Protein AF-A0A643FR07-F1 (afdb_monomer_lite)

Secondary structure (DSSP, 8-state):
------GGGSPPPTT-TT-SS-HHHHHHTTGGGEEE--SBTTEEEE--SSPP-S--TT---EEE-SS---S--EEEETTS--

Foldseek 3Di:
DPPDDDVVNVDDDPPNPAPPPNVVVCVVVVQQQEFEFPDDAQEGETAGVVADPDDDPPDDHHYHYPDYHPDHHDYHRNNPGD

Organism: NCBI:txid68895

Sequence (82 aa):
MANTITTANIAQAANAPILPVDLLHALQQNALTIAVDTSSANVYAVSYSPAIAALTDRMVLWCKAKTANGGASTLNVNGLGA

pLDDT: mean 80.77, std 9.7, range [56.78, 90.44]

Structure (mmCIF, N/CA/C/O backbone):
data_AF-A0A643FR07-F1
#
_entry.id   AF-A0A643FR07-F1
#
loop_
_ato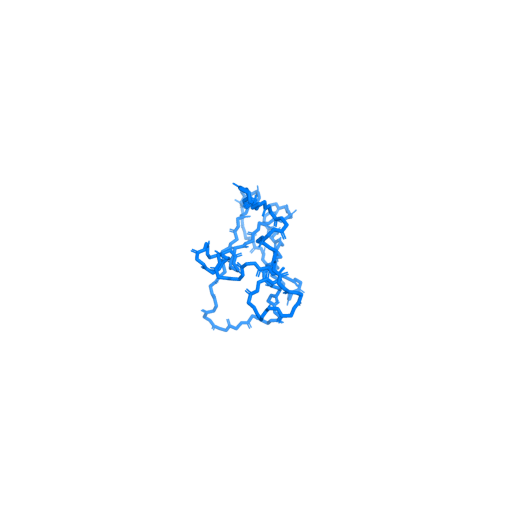m_site.group_PDB
_atom_site.id
_atom_site.type_symbol
_atom_site.label_atom_id
_atom_site.label_alt_id
_atom_site.label_comp_id
_atom_site.label_asym_id
_atom_site.label_entity_id
_atom_site.label_seq_id
_atom_site.pdbx_PDB_ins_code
_atom_site.Cartn_x
_atom_site.Cartn_y
_atom_site.Cartn_z
_atom_site.occupancy
_atom_site.B_iso_or_equiv
_atom_site.auth_seq_id
_atom_site.auth_comp_id
_atom_site.auth_asym_id
_atom_site.auth_atom_id
_atom_site.pdbx_PDB_model_num
ATOM 1 N N . MET A 1 1 ? -22.003 23.015 37.979 1.00 58.16 1 MET A N 1
ATOM 2 C CA . MET A 1 1 ? -22.384 22.635 36.602 1.00 58.16 1 MET A CA 1
ATOM 3 C C . MET A 1 1 ? -21.108 22.665 35.783 1.00 58.16 1 MET A C 1
ATOM 5 O O . MET A 1 1 ? -20.384 23.646 35.889 1.00 58.16 1 MET A O 1
ATOM 9 N N . ALA A 1 2 ? -20.737 21.569 35.120 1.00 59.06 2 ALA A N 1
ATOM 10 C CA . ALA A 1 2 ? -19.528 21.550 34.299 1.00 59.06 2 ALA A CA 1
ATOM 11 C C . ALA A 1 2 ? -19.825 22.309 32.997 1.00 59.06 2 ALA A C 1
ATOM 13 O O . ALA A 1 2 ? -20.637 21.854 32.199 1.00 59.06 2 ALA A O 1
ATOM 14 N N . ASN A 1 3 ? -19.219 23.486 32.825 1.00 74.81 3 ASN A N 1
ATOM 15 C CA . ASN A 1 3 ? -19.514 24.412 31.723 1.00 74.81 3 ASN A CA 1
ATOM 16 C C . ASN A 1 3 ? -18.633 24.195 30.480 1.00 74.81 3 ASN A C 1
ATOM 18 O O . ASN A 1 3 ? -18.734 24.960 29.524 1.00 74.81 3 ASN A O 1
ATOM 22 N N . THR A 1 4 ? -17.783 23.165 30.474 1.00 84.25 4 THR A N 1
ATOM 23 C CA . THR A 1 4 ? -16.853 22.908 29.372 1.00 84.25 4 THR A CA 1
ATOM 24 C C . THR A 1 4 ? -16.781 21.417 29.089 1.00 84.25 4 THR A C 1
ATOM 26 O O . THR A 1 4 ? -16.477 20.623 29.977 1.00 84.25 4 THR A O 1
ATOM 29 N N . ILE A 1 5 ? -17.040 21.049 27.836 1.00 81.69 5 ILE A N 1
ATOM 30 C CA . ILE A 1 5 ? -16.769 19.712 27.313 1.00 81.69 5 ILE A CA 1
ATOM 31 C C . ILE A 1 5 ? -15.297 19.684 26.896 1.00 81.69 5 ILE A C 1
ATOM 33 O O . ILE A 1 5 ? -14.876 20.447 26.030 1.00 81.69 5 ILE A O 1
ATOM 37 N N . THR A 1 6 ? -14.507 18.841 27.550 1.00 84.94 6 THR A N 1
ATOM 38 C CA . THR A 1 6 ? -13.083 18.629 27.256 1.00 84.94 6 THR A CA 1
ATOM 39 C C . THR A 1 6 ? -12.886 17.339 26.456 1.00 84.94 6 THR A C 1
ATOM 41 O O . THR A 1 6 ? -13.807 16.534 26.323 1.00 84.94 6 THR A O 1
ATOM 44 N N . THR A 1 7 ? -11.677 17.090 25.953 1.00 72.50 7 THR A N 1
ATOM 45 C CA . THR A 1 7 ? -11.337 15.833 25.260 1.00 72.50 7 THR A CA 1
ATOM 46 C C . THR A 1 7 ? -11.547 14.593 26.136 1.00 72.50 7 THR A C 1
ATOM 48 O O . THR A 1 7 ? -11.909 13.541 25.624 1.00 72.50 7 THR A O 1
ATOM 51 N N . ALA A 1 8 ? -11.428 14.721 27.462 1.00 74.25 8 ALA A N 1
ATOM 52 C CA . ALA A 1 8 ? -11.728 13.643 28.407 1.00 74.25 8 ALA A CA 1
ATOM 53 C C . ALA A 1 8 ? -13.226 13.279 28.463 1.00 74.25 8 ALA A C 1
ATOM 55 O O . ALA A 1 8 ? -13.578 12.184 28.894 1.00 74.25 8 ALA A O 1
ATOM 56 N N . ASN A 1 9 ? -14.116 14.177 28.025 1.00 76.75 9 ASN A N 1
ATOM 57 C CA . ASN A 1 9 ? -15.559 13.935 27.953 1.00 76.75 9 ASN A CA 1
ATOM 58 C C . ASN A 1 9 ? -15.989 13.261 26.638 1.00 76.75 9 ASN A C 1
ATOM 60 O O . ASN A 1 9 ? -17.096 12.736 26.567 1.00 76.75 9 ASN A O 1
ATOM 64 N N . ILE A 1 10 ? -15.132 13.283 25.612 1.00 75.12 10 ILE A N 1
ATOM 65 C CA . ILE A 1 10 ? -15.361 12.694 24.285 1.00 75.12 10 ILE A CA 1
ATOM 66 C C . ILE A 1 10 ? -14.240 11.678 24.022 1.00 75.12 10 ILE A C 1
ATOM 68 O O . ILE A 1 10 ? -13.474 11.784 23.068 1.00 75.12 10 ILE A O 1
ATOM 72 N N . ALA A 1 11 ? -14.102 10.710 24.925 1.00 71.38 11 ALA A N 1
ATOM 73 C CA . ALA A 1 11 ? -13.166 9.606 24.774 1.00 71.38 11 ALA A CA 1
ATOM 74 C C . ALA A 1 11 ? -13.908 8.359 24.283 1.00 71.38 11 ALA A C 1
ATOM 76 O O . ALA A 1 11 ? -15.025 8.067 24.712 1.00 71.38 11 ALA A O 1
ATOM 77 N N . GLN A 1 12 ? -13.281 7.609 23.382 1.00 67.19 12 GLN A N 1
ATOM 78 C CA . GLN A 1 12 ? -13.826 6.350 22.900 1.00 67.19 12 GLN A CA 1
ATOM 79 C C . GLN A 1 12 ? -13.800 5.294 24.020 1.00 67.19 12 GLN A C 1
ATOM 81 O O . GLN A 1 12 ? -12.782 5.111 24.687 1.00 67.19 12 GLN A O 1
ATOM 86 N N . ALA A 1 13 ? -14.898 4.556 24.208 1.00 66.56 13 ALA A N 1
ATOM 87 C CA . ALA A 1 13 ? -14.895 3.386 25.083 1.00 66.56 13 ALA A CA 1
ATOM 88 C C . ALA A 1 13 ? -13.973 2.295 24.504 1.00 66.56 13 ALA A C 1
ATOM 90 O O . ALA A 1 13 ? -14.026 2.022 23.306 1.00 66.56 13 ALA A O 1
ATOM 91 N N . ALA A 1 14 ? -13.167 1.641 25.348 1.00 63.94 14 ALA A N 1
ATOM 92 C CA . ALA A 1 14 ? -12.175 0.630 24.943 1.00 63.94 14 ALA A CA 1
ATOM 93 C C . ALA A 1 14 ? -12.764 -0.560 24.151 1.00 63.94 14 ALA A C 1
ATOM 95 O O . ALA A 1 14 ? -12.056 -1.277 23.453 1.00 63.94 14 ALA A O 1
ATOM 96 N N . ASN A 1 15 ? -14.073 -0.757 24.258 1.00 64.44 15 ASN A N 1
ATOM 97 C CA . ASN A 1 15 ? -14.884 -1.803 23.648 1.00 64.44 15 ASN A CA 1
ATOM 98 C C . ASN A 1 15 ? -15.876 -1.254 22.604 1.00 64.44 15 ASN A C 1
ATOM 100 O O . ASN A 1 15 ? -16.735 -1.993 22.125 1.00 64.44 15 ASN A O 1
ATOM 104 N N . ALA A 1 16 ? -15.776 0.026 22.232 1.00 62.41 1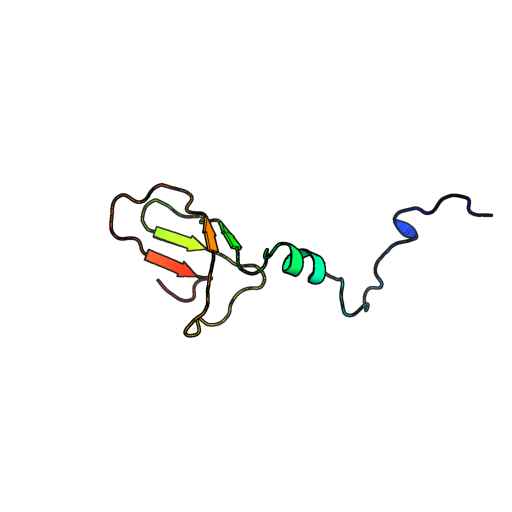6 ALA A N 1
ATOM 105 C CA . ALA A 1 16 ? -16.586 0.590 21.160 1.00 62.41 16 ALA A CA 1
ATOM 106 C C . ALA A 1 16 ? -16.200 -0.079 19.819 1.00 62.41 16 ALA A C 1
ATOM 108 O O . ALA A 1 16 ? -15.058 0.086 19.381 1.00 62.41 16 ALA A O 1
ATOM 109 N N . PRO A 1 17 ? -17.131 -0.782 19.139 1.00 61.81 17 PRO A N 1
ATOM 110 C CA . PRO A 1 17 ? -16.829 -1.666 18.005 1.00 61.81 17 PRO A CA 1
ATOM 111 C C . PRO A 1 17 ? -16.225 -1.003 16.758 1.00 61.81 17 PRO A C 1
ATOM 113 O O . PRO A 1 17 ? -15.812 -1.711 15.846 1.00 61.81 17 PRO A O 1
ATOM 116 N N . ILE A 1 18 ? -16.217 0.332 16.680 1.00 62.00 18 ILE A N 1
ATOM 117 C CA . ILE A 1 18 ? -15.995 1.061 15.422 1.00 62.00 18 ILE A CA 1
ATOM 118 C C . ILE A 1 18 ? -14.852 2.084 15.433 1.00 62.00 18 ILE A C 1
ATOM 120 O O . ILE A 1 18 ? -14.652 2.730 14.412 1.00 62.00 18 ILE A O 1
ATOM 124 N N . LEU A 1 19 ? -14.116 2.278 16.533 1.00 60.94 19 LEU A N 1
ATOM 125 C CA . LEU A 1 19 ? -13.210 3.438 16.626 1.00 60.94 19 LEU A CA 1
ATOM 126 C C . LEU A 1 19 ? -11.791 3.239 17.213 1.00 60.94 19 LEU A C 1
ATOM 128 O O . LEU A 1 19 ? -11.171 4.258 17.488 1.00 60.94 19 LEU A O 1
ATOM 132 N N . PRO A 1 20 ? -11.200 2.037 17.411 1.00 56.78 20 PRO A N 1
ATOM 133 C CA . PRO A 1 20 ? -9.822 1.988 17.925 1.00 56.78 20 PRO A CA 1
ATOM 134 C C . PRO A 1 20 ? -8.808 2.587 16.927 1.00 56.78 20 PRO A C 1
ATOM 136 O O . PRO A 1 20 ? -7.735 3.029 17.324 1.00 56.78 20 PRO A O 1
ATOM 139 N N . VAL A 1 21 ? -9.190 2.665 15.648 1.00 58.47 21 VAL A N 1
ATOM 140 C CA . VAL A 1 21 ? -8.714 3.620 14.641 1.00 58.47 21 VAL A CA 1
ATOM 141 C C . VAL A 1 21 ? -9.913 3.966 13.764 1.00 58.47 21 VAL A C 1
ATOM 143 O O . VAL A 1 21 ? -10.809 3.141 13.585 1.00 58.47 21 VAL A O 1
ATOM 146 N N . ASP A 1 22 ? -9.959 5.180 13.241 1.00 71.94 22 ASP A N 1
ATOM 147 C CA . ASP A 1 22 ? -11.132 5.738 12.582 1.00 71.94 22 ASP A CA 1
ATOM 148 C C . ASP A 1 22 ? -11.382 5.147 11.177 1.00 71.94 22 ASP A C 1
ATOM 150 O O . ASP A 1 22 ? -11.160 5.790 10.150 1.00 71.94 22 ASP A O 1
ATOM 154 N N . LEU A 1 23 ? -11.788 3.873 11.116 1.00 74.69 23 LEU A N 1
ATOM 155 C CA . LEU A 1 23 ? -11.993 3.118 9.873 1.00 74.69 23 LEU A CA 1
ATOM 156 C C . LEU A 1 23 ? -12.966 3.817 8.921 1.00 74.69 23 LEU A C 1
ATOM 158 O O . LEU A 1 23 ? -12.792 3.739 7.707 1.00 74.69 23 LEU A O 1
ATOM 162 N N . LEU A 1 24 ? -13.969 4.515 9.461 1.00 77.94 24 LEU A N 1
ATOM 163 C CA . LEU A 1 24 ? -14.920 5.279 8.662 1.00 77.94 24 LEU A CA 1
ATOM 164 C C . LEU A 1 24 ? -14.234 6.458 7.963 1.00 77.94 24 LEU A C 1
ATOM 166 O O . LEU A 1 24 ? -14.398 6.625 6.755 1.00 77.94 24 LEU A O 1
ATOM 170 N N . HIS A 1 25 ? -13.428 7.233 8.687 1.00 78.19 25 HIS A N 1
ATOM 171 C CA . HIS A 1 25 ? -12.684 8.338 8.087 1.00 78.19 25 HIS A CA 1
ATOM 172 C C . HIS A 1 25 ? -11.600 7.833 7.123 1.00 78.19 25 HIS A C 1
ATOM 174 O O . HIS A 1 25 ? -11.429 8.397 6.042 1.00 78.19 25 HIS A O 1
ATOM 180 N N . ALA A 1 26 ? -10.929 6.722 7.441 1.00 77.56 26 ALA A N 1
ATOM 181 C CA . ALA A 1 26 ? -9.966 6.090 6.540 1.00 77.56 26 ALA A CA 1
ATOM 182 C C . ALA A 1 26 ? -10.627 5.580 5.244 1.00 77.56 26 ALA A C 1
ATOM 184 O O . ALA A 1 26 ? -10.046 5.710 4.164 1.00 77.56 26 ALA A O 1
ATOM 185 N N . LEU A 1 27 ? -11.855 5.052 5.325 1.00 81.19 27 LEU A N 1
ATOM 186 C CA . LEU A 1 27 ? -12.651 4.657 4.162 1.00 81.19 27 LEU A CA 1
ATOM 187 C C . LEU A 1 27 ? -13.044 5.873 3.315 1.00 81.19 27 LEU A C 1
ATOM 189 O O . LEU A 1 27 ? -12.857 5.853 2.100 1.00 81.19 27 LEU A O 1
ATOM 193 N N . GLN A 1 28 ? -13.537 6.943 3.945 1.00 82.12 28 GLN A N 1
ATOM 194 C CA . GLN A 1 28 ? -13.899 8.189 3.257 1.00 82.12 28 GLN A CA 1
ATOM 195 C C . GLN A 1 28 ? -12.707 8.819 2.525 1.00 82.12 28 GLN A C 1
ATOM 197 O O . GLN A 1 28 ? -12.872 9.401 1.455 1.00 82.12 28 GLN A O 1
ATOM 202 N N . GLN A 1 29 ? -11.505 8.682 3.082 1.00 82.56 29 GLN A N 1
ATOM 203 C CA . GLN A 1 29 ? -10.262 9.187 2.497 1.00 82.56 29 GLN A CA 1
ATOM 204 C C . GLN A 1 29 ? -9.602 8.207 1.515 1.00 82.56 29 GLN A C 1
ATOM 206 O O . GLN A 1 29 ? -8.552 8.527 0.959 1.00 82.56 29 GLN A O 1
ATOM 211 N N . ASN A 1 30 ? -10.175 7.014 1.312 1.00 78.88 30 ASN A N 1
ATOM 212 C CA . ASN A 1 30 ? -9.551 5.909 0.577 1.00 78.88 30 ASN A CA 1
ATOM 213 C C . ASN A 1 30 ? -8.118 5.582 1.063 1.00 78.88 30 ASN A C 1
ATOM 215 O O . ASN A 1 30 ? -7.259 5.124 0.308 1.00 78.88 30 ASN A O 1
ATOM 219 N N . ALA A 1 31 ? -7.846 5.808 2.349 1.00 79.38 31 ALA A N 1
ATOM 220 C CA . ALA A 1 31 ? -6.519 5.660 2.937 1.00 79.38 31 ALA A CA 1
ATOM 221 C C . ALA A 1 31 ? -6.076 4.188 3.064 1.00 79.38 31 ALA A C 1
ATOM 223 O O . ALA A 1 31 ? -4.902 3.913 3.283 1.00 79.38 31 ALA A O 1
ATOM 224 N N . LEU A 1 32 ? -7.006 3.241 2.896 1.00 82.31 32 LEU A N 1
ATOM 225 C CA . LEU A 1 32 ? -6.760 1.800 3.030 1.00 82.31 32 LEU A CA 1
ATOM 226 C C . LEU A 1 32 ? -6.105 1.182 1.782 1.00 82.31 32 LEU A C 1
ATOM 228 O O . LEU A 1 32 ? -5.534 0.098 1.861 1.00 82.31 32 LEU A O 1
ATOM 232 N N . THR A 1 33 ? -6.193 1.851 0.626 1.00 85.56 33 THR A N 1
ATOM 233 C CA . THR A 1 33 ? -5.661 1.353 -0.659 1.00 85.56 33 THR A CA 1
ATOM 234 C C . THR A 1 33 ? -4.540 2.225 -1.213 1.00 85.56 33 THR A C 1
ATOM 236 O O . THR A 1 33 ? -4.168 2.079 -2.379 1.00 85.56 33 THR A O 1
ATOM 239 N N . ILE A 1 34 ? -3.983 3.117 -0.385 1.00 86.12 34 ILE A N 1
ATOM 240 C CA . ILE A 1 34 ? -2.850 3.973 -0.734 1.00 86.12 34 ILE A CA 1
ATOM 241 C C . ILE A 1 34 ? -1.631 3.643 0.129 1.00 86.12 34 ILE A C 1
ATOM 243 O O . ILE A 1 34 ? -1.724 3.515 1.346 1.00 86.12 34 ILE A O 1
ATOM 247 N N . ALA A 1 35 ? -0.473 3.525 -0.510 1.00 87.44 35 ALA A N 1
ATOM 248 C CA . ALA A 1 35 ? 0.805 3.361 0.167 1.00 87.44 35 ALA A CA 1
ATOM 249 C C . ALA A 1 35 ? 1.895 4.154 -0.556 1.00 87.44 35 ALA A C 1
ATOM 251 O O . ALA A 1 35 ? 1.811 4.434 -1.757 1.00 87.44 35 ALA A O 1
ATOM 252 N N . VAL A 1 36 ? 2.923 4.544 0.190 1.00 89.00 36 VAL A N 1
ATOM 253 C CA . VAL A 1 36 ? 4.094 5.234 -0.355 1.00 89.00 36 VAL A CA 1
ATOM 254 C C . VAL A 1 36 ? 5.219 4.224 -0.486 1.00 89.00 36 VAL A C 1
ATOM 256 O O . VAL A 1 36 ? 5.473 3.452 0.436 1.00 89.00 36 VAL A O 1
ATOM 259 N N . ASP A 1 37 ? 5.877 4.238 -1.637 1.00 88.88 37 ASP A N 1
ATOM 260 C CA . ASP A 1 37 ? 7.061 3.432 -1.872 1.00 88.88 37 ASP A CA 1
ATOM 261 C C . ASP A 1 37 ? 8.211 3.869 -0.953 1.00 88.88 37 ASP A C 1
ATOM 263 O O . ASP A 1 37 ? 8.523 5.058 -0.822 1.00 88.88 37 ASP A O 1
ATOM 267 N N . THR A 1 38 ? 8.858 2.899 -0.316 1.00 86.75 38 THR A N 1
ATOM 268 C CA . THR A 1 38 ? 10.010 3.140 0.563 1.00 86.75 38 THR A CA 1
ATOM 269 C C . THR A 1 38 ? 11.360 2.878 -0.105 1.00 86.75 38 THR A C 1
ATOM 271 O O . THR A 1 38 ? 12.399 3.236 0.460 1.00 86.75 38 THR A O 1
ATOM 274 N N . SER A 1 39 ? 11.357 2.296 -1.302 1.00 84.56 39 SER A N 1
ATOM 275 C CA . SER A 1 39 ? 12.532 1.725 -1.959 1.00 84.56 39 SER A CA 1
ATOM 276 C C . SER A 1 39 ? 13.204 2.704 -2.939 1.00 84.56 39 SER A C 1
ATOM 278 O O . SER A 1 39 ? 13.317 3.905 -2.654 1.00 84.56 39 SER A O 1
ATOM 280 N N . SER A 1 40 ? 13.782 2.183 -4.024 1.00 82.12 40 SER A N 1
ATOM 281 C CA . SER A 1 40 ? 14.605 2.898 -5.001 1.00 82.12 40 SER A CA 1
ATOM 282 C C . SER A 1 40 ? 13.978 2.848 -6.397 1.00 82.12 40 SER A C 1
ATOM 284 O O . SER A 1 40 ? 12.959 2.204 -6.627 1.00 82.12 40 SER A O 1
ATOM 286 N N . ALA A 1 41 ? 14.584 3.546 -7.362 1.00 84.00 41 ALA A N 1
ATOM 287 C CA . ALA A 1 41 ? 14.104 3.542 -8.741 1.00 84.00 41 ALA A CA 1
ATOM 288 C C . ALA A 1 41 ? 13.935 2.109 -9.279 1.00 84.00 41 ALA A C 1
ATOM 290 O O . ALA A 1 41 ? 14.818 1.269 -9.106 1.00 84.00 41 ALA A O 1
ATOM 291 N N . ASN A 1 42 ? 12.819 1.869 -9.971 1.00 80.50 42 ASN A N 1
ATOM 292 C CA . ASN A 1 42 ? 12.453 0.597 -10.604 1.00 80.50 42 ASN A CA 1
ATOM 293 C C . ASN A 1 42 ? 12.210 -0.594 -9.648 1.00 80.50 42 ASN A C 1
ATOM 295 O O . ASN A 1 42 ? 11.874 -1.677 -10.122 1.00 80.50 42 ASN A O 1
ATOM 299 N N . VAL A 1 43 ? 12.339 -0.421 -8.330 1.00 87.81 43 VAL A N 1
ATOM 300 C CA . VAL A 1 43 ? 11.999 -1.446 -7.332 1.00 87.81 43 VAL A CA 1
ATOM 301 C C . VAL A 1 43 ? 11.114 -0.796 -6.289 1.00 87.81 43 VAL A C 1
ATOM 303 O O . VAL A 1 43 ? 11.603 -0.072 -5.428 1.00 87.81 43 VAL A O 1
ATOM 306 N N . TYR A 1 44 ? 9.817 -1.060 -6.358 1.00 89.25 44 TYR A N 1
ATOM 307 C CA . TYR A 1 44 ? 8.839 -0.467 -5.460 1.00 89.25 44 TYR A CA 1
ATOM 308 C C . TYR A 1 44 ? 8.488 -1.441 -4.340 1.00 89.25 44 TYR A C 1
ATOM 310 O O . TYR A 1 44 ? 8.109 -2.580 -4.608 1.00 89.25 44 TYR A O 1
ATOM 318 N N . ALA A 1 45 ? 8.589 -1.002 -3.085 1.00 90.06 45 ALA A N 1
ATOM 319 C CA . ALA A 1 45 ? 8.074 -1.757 -1.943 1.00 90.06 45 ALA A CA 1
ATOM 320 C C . ALA A 1 45 ? 7.048 -0.906 -1.204 1.00 90.06 45 ALA A C 1
ATOM 322 O O . ALA A 1 45 ? 7.363 0.192 -0.738 1.00 90.06 45 ALA A O 1
ATOM 323 N N . VAL A 1 46 ? 5.822 -1.415 -1.123 1.00 89.69 46 VAL A N 1
ATOM 324 C CA . VAL A 1 46 ? 4.685 -0.697 -0.553 1.00 89.69 46 VAL A CA 1
ATOM 325 C C . VAL A 1 46 ? 4.039 -1.507 0.559 1.00 89.69 46 VAL A C 1
ATOM 327 O O . VAL A 1 46 ? 3.797 -2.704 0.410 1.00 89.69 46 VAL A O 1
ATOM 330 N N . SER A 1 47 ? 3.747 -0.820 1.662 1.00 90.25 47 SER A N 1
ATOM 331 C CA . SER A 1 47 ? 3.105 -1.389 2.844 1.00 90.25 47 SER A CA 1
ATOM 332 C C . SER A 1 47 ? 1.771 -0.693 3.098 1.00 90.25 47 SER A C 1
ATOM 334 O O . SER A 1 47 ? 1.747 0.467 3.510 1.00 90.25 47 SER A O 1
ATOM 336 N N . TYR A 1 48 ? 0.666 -1.387 2.835 1.00 86.75 48 TYR A N 1
ATOM 337 C CA . TYR A 1 48 ? -0.692 -0.895 3.078 1.00 86.75 48 TYR A CA 1
ATOM 338 C C . TYR A 1 48 ? -1.109 -1.133 4.529 1.00 86.75 48 TYR A C 1
ATOM 340 O O . TYR A 1 48 ? -0.740 -2.138 5.137 1.00 86.75 48 TYR A O 1
ATOM 348 N N . SER A 1 49 ? -1.906 -0.213 5.070 1.00 84.19 49 SER A N 1
ATOM 349 C CA . SER A 1 49 ? -2.548 -0.366 6.372 1.00 84.19 49 SER A CA 1
ATOM 350 C C . SER A 1 49 ? -4.059 -0.225 6.200 1.00 84.19 49 SER A C 1
ATOM 352 O O . SER A 1 49 ? -4.511 0.853 5.805 1.00 84.19 49 SER A O 1
ATOM 354 N N . PRO A 1 50 ? -4.857 -1.265 6.497 1.00 83.44 50 PRO A N 1
ATOM 355 C CA . PRO A 1 50 ? -4.482 -2.606 6.955 1.00 83.44 50 PRO A CA 1
ATOM 356 C C . P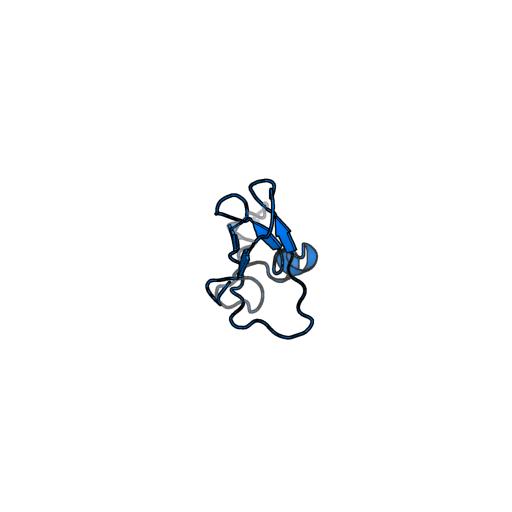RO A 1 50 ? -3.631 -3.400 5.957 1.00 83.44 50 PRO A C 1
ATOM 358 O O . PRO A 1 50 ? -3.726 -3.212 4.745 1.00 83.44 50 PRO A O 1
ATOM 361 N N . ALA A 1 51 ? -2.821 -4.328 6.475 1.00 84.69 51 ALA A N 1
ATOM 362 C CA . ALA A 1 51 ? -1.987 -5.181 5.641 1.00 84.69 51 ALA A CA 1
ATOM 363 C C . ALA A 1 51 ? -2.850 -6.147 4.810 1.00 84.69 51 ALA A C 1
ATOM 365 O O . ALA A 1 51 ? -3.533 -7.024 5.334 1.00 84.69 51 ALA A O 1
ATOM 366 N N . ILE A 1 52 ? -2.789 -5.993 3.491 1.00 87.31 52 ILE A N 1
ATOM 367 C CA . ILE A 1 52 ? -3.248 -6.956 2.490 1.00 87.31 52 ILE A CA 1
ATOM 368 C C . ILE A 1 52 ? -2.485 -8.267 2.685 1.00 87.31 52 ILE A C 1
ATOM 370 O O . ILE A 1 52 ? -1.256 -8.274 2.617 1.00 87.31 52 ILE A O 1
ATOM 374 N N . ALA A 1 53 ? -3.226 -9.352 2.912 1.00 87.69 53 ALA A N 1
ATOM 375 C CA . ALA A 1 53 ? -2.682 -10.691 3.136 1.00 87.69 53 ALA A CA 1
ATOM 376 C C . ALA A 1 53 ? -2.585 -11.540 1.855 1.00 87.69 53 ALA A C 1
ATOM 378 O O . ALA A 1 53 ? -1.848 -12.521 1.829 1.00 87.69 53 ALA A O 1
ATOM 379 N N . ALA A 1 54 ? -3.329 -11.187 0.802 1.00 87.12 54 ALA A N 1
ATOM 380 C CA . ALA A 1 54 ? -3.290 -11.870 -0.488 1.00 87.12 54 ALA A CA 1
ATOM 381 C C . ALA A 1 54 ? -3.669 -10.911 -1.621 1.00 87.12 54 ALA A C 1
ATOM 383 O O . ALA A 1 54 ? -4.590 -10.103 -1.479 1.00 87.12 54 ALA A O 1
ATOM 384 N N . LEU A 1 55 ? -2.981 -11.030 -2.757 1.00 88.06 55 LEU A N 1
ATOM 385 C CA . LEU A 1 55 ? -3.393 -10.369 -3.989 1.00 88.06 55 LEU A CA 1
ATOM 386 C C . LEU A 1 55 ? -4.508 -11.194 -4.636 1.00 88.06 55 LEU A C 1
ATOM 388 O O . LEU A 1 55 ? -4.369 -12.401 -4.812 1.00 88.06 55 LEU A O 1
ATOM 392 N N . THR A 1 56 ? -5.619 -10.545 -4.967 1.00 88.75 56 THR A N 1
ATOM 393 C CA . THR A 1 56 ? -6.741 -11.168 -5.678 1.00 88.75 56 THR A CA 1
ATOM 394 C C . THR A 1 56 ? -6.935 -10.491 -7.022 1.00 88.75 56 THR A C 1
ATOM 396 O O . THR A 1 56 ? -6.627 -9.306 -7.191 1.00 88.75 56 THR A O 1
ATOM 399 N N . ASP A 1 57 ? -7.451 -11.248 -7.986 1.00 88.69 57 ASP A N 1
ATOM 400 C CA . ASP A 1 57 ? -7.738 -10.710 -9.306 1.00 88.69 57 ASP A CA 1
ATOM 401 C C . ASP A 1 57 ? -8.710 -9.533 -9.208 1.00 88.69 57 ASP A C 1
ATOM 403 O O . ASP A 1 57 ? -9.683 -9.557 -8.453 1.00 88.69 57 ASP A O 1
ATOM 407 N N . ARG A 1 58 ? -8.457 -8.511 -10.034 1.00 87.81 58 ARG A N 1
ATOM 408 C CA . ARG A 1 58 ? -9.231 -7.258 -10.107 1.00 87.81 58 ARG A CA 1
ATOM 409 C C . ARG A 1 58 ? -9.069 -6.316 -8.906 1.00 87.81 58 ARG A C 1
ATOM 411 O O . ARG A 1 58 ? -9.814 -5.339 -8.816 1.00 87.81 58 ARG A O 1
ATOM 418 N N . MET A 1 59 ? -8.104 -6.551 -8.020 1.00 87.25 59 MET A N 1
ATOM 419 C CA . MET A 1 59 ? -7.777 -5.600 -6.959 1.00 87.25 59 MET A CA 1
ATOM 420 C C . MET A 1 59 ? -7.087 -4.347 -7.520 1.00 87.25 59 MET A C 1
ATOM 422 O O . MET A 1 59 ? -6.210 -4.436 -8.377 1.00 87.25 59 MET A O 1
ATOM 426 N N . 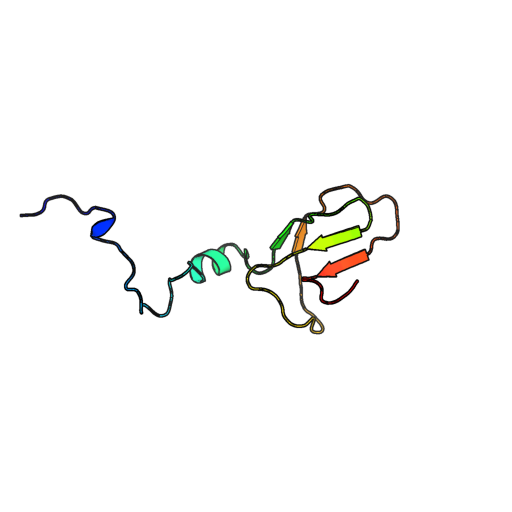VAL A 1 60 ? -7.477 -3.173 -7.015 1.00 88.50 60 VAL A N 1
ATOM 427 C CA . VAL A 1 60 ? -6.881 -1.881 -7.382 1.00 88.50 60 VAL A CA 1
ATOM 428 C C . VAL A 1 60 ? -6.107 -1.340 -6.190 1.00 88.50 60 VAL A C 1
ATOM 430 O O . VAL A 1 60 ? -6.666 -1.175 -5.107 1.00 88.50 60 VAL A O 1
ATOM 433 N N . LEU A 1 61 ? -4.826 -1.055 -6.407 1.00 89.12 61 LEU A N 1
ATOM 434 C CA . LEU A 1 61 ? -3.916 -0.534 -5.397 1.00 89.12 61 LEU A CA 1
ATOM 435 C C . LEU A 1 61 ? -3.243 0.728 -5.910 1.00 89.12 61 LEU A C 1
ATOM 437 O O . LEU A 1 61 ? -2.734 0.764 -7.030 1.00 89.12 61 LEU A O 1
ATOM 441 N N . TRP A 1 62 ? -3.229 1.7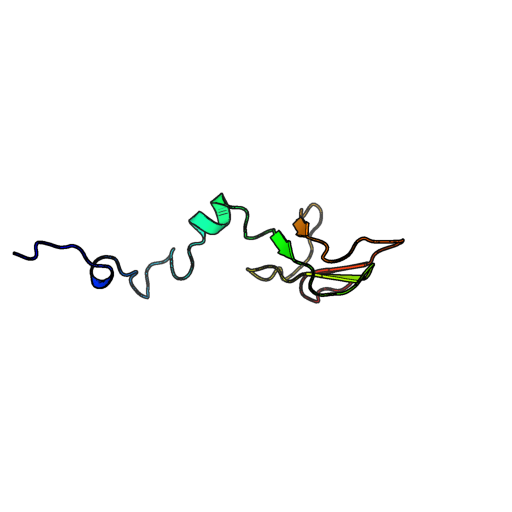57 -5.072 1.00 89.38 62 TRP A N 1
ATOM 442 C CA . TRP A 1 62 ? -2.584 3.022 -5.377 1.00 89.38 62 TRP A CA 1
ATOM 443 C C . TRP A 1 62 ? -1.241 3.069 -4.661 1.00 89.38 62 TRP A C 1
ATOM 445 O O . TRP A 1 62 ? -1.156 2.911 -3.442 1.00 89.38 62 TRP A O 1
ATOM 455 N N . CYS A 1 63 ? -0.170 3.277 -5.417 1.00 88.69 63 CYS A N 1
ATOM 456 C CA . CYS A 1 63 ? 1.164 3.458 -4.868 1.00 88.69 63 CYS A CA 1
ATOM 457 C C . CYS A 1 63 ? 1.755 4.784 -5.336 1.00 88.69 63 CYS A C 1
ATOM 459 O O . CYS A 1 63 ? 1.737 5.103 -6.527 1.00 88.69 63 CYS A O 1
ATOM 461 N N . LYS A 1 64 ? 2.322 5.550 -4.405 1.00 89.88 64 LYS A N 1
ATOM 462 C CA . LYS A 1 64 ? 3.127 6.721 -4.747 1.00 89.88 64 LYS A CA 1
ATOM 463 C C . LYS A 1 64 ? 4.586 6.299 -4.877 1.00 89.88 64 LYS A C 1
ATOM 465 O O . LYS A 1 64 ? 5.225 6.020 -3.865 1.00 89.88 64 LYS A O 1
ATOM 470 N N . ALA A 1 65 ? 5.102 6.283 -6.104 1.00 87.94 65 ALA A N 1
ATOM 471 C CA . ALA A 1 65 ? 6.515 6.027 -6.368 1.00 87.94 65 ALA A CA 1
ATOM 472 C C . ALA A 1 65 ? 7.385 7.137 -5.759 1.00 87.94 65 ALA A C 1
ATOM 474 O O . ALA A 1 65 ? 7.104 8.328 -5.934 1.00 87.94 65 ALA A O 1
ATOM 475 N N . LYS A 1 66 ? 8.447 6.753 -5.048 1.00 87.38 66 LYS A N 1
ATOM 476 C CA . LYS A 1 66 ? 9.384 7.704 -4.434 1.00 87.38 66 LYS A CA 1
ATOM 477 C C . LYS A 1 66 ? 10.357 8.289 -5.451 1.00 87.38 66 LYS A C 1
ATOM 479 O O . LYS A 1 66 ? 10.769 9.440 -5.332 1.00 87.38 66 LYS A O 1
ATOM 484 N N . THR A 1 67 ? 10.745 7.492 -6.440 1.00 85.75 67 THR A N 1
ATOM 485 C CA . THR A 1 67 ? 11.711 7.872 -7.473 1.00 85.75 67 THR A CA 1
ATOM 486 C C . THR A 1 67 ? 11.141 7.555 -8.849 1.00 85.75 67 THR A C 1
ATOM 488 O O . THR A 1 67 ? 10.463 6.542 -9.025 1.00 85.75 67 THR A O 1
ATOM 491 N N . ALA A 1 68 ? 11.411 8.430 -9.822 1.00 86.62 68 ALA A N 1
ATOM 492 C CA . ALA A 1 68 ? 11.037 8.200 -11.212 1.00 86.62 68 ALA A CA 1
ATOM 493 C C . ALA A 1 68 ? 11.645 6.881 -11.715 1.00 86.62 68 ALA A C 1
ATOM 495 O O . ALA A 1 68 ? 12.817 6.595 -11.456 1.00 86.62 68 ALA A O 1
ATOM 496 N N . ASN A 1 69 ? 10.850 6.077 -12.420 1.00 86.19 69 ASN A N 1
ATOM 497 C CA . ASN A 1 69 ? 11.351 4.899 -13.113 1.00 86.19 69 ASN A CA 1
ATOM 498 C C . ASN A 1 69 ? 12.068 5.290 -14.405 1.00 86.19 69 ASN A C 1
ATOM 500 O O . ASN A 1 69 ? 11.662 6.201 -15.122 1.00 86.19 69 ASN A O 1
ATOM 504 N N . GLY A 1 70 ? 13.140 4.563 -14.701 1.00 88.12 70 GLY A N 1
ATOM 505 C CA . GLY A 1 70 ? 13.883 4.668 -15.959 1.00 88.12 70 GLY A CA 1
ATOM 506 C C . GLY A 1 70 ? 13.667 3.473 -16.889 1.00 88.12 70 GLY A C 1
ATOM 507 O O . GLY A 1 70 ? 14.202 3.457 -17.992 1.00 88.12 70 GLY A O 1
ATOM 508 N N . GLY A 1 71 ? 12.923 2.455 -16.448 1.00 87.38 71 GLY A N 1
ATOM 509 C CA . GLY A 1 71 ? 12.713 1.221 -17.198 1.00 87.38 71 GLY A CA 1
ATOM 510 C C . GLY A 1 71 ? 11.703 0.294 -16.528 1.00 87.38 71 GLY A C 1
ATOM 511 O O . GLY A 1 71 ? 10.853 0.737 -15.751 1.00 87.38 71 GLY A O 1
ATOM 512 N N . ALA A 1 72 ? 11.798 -1.004 -16.835 1.00 87.06 72 ALA A N 1
ATOM 513 C CA . ALA A 1 72 ? 10.955 -2.029 -16.223 1.00 87.06 72 ALA A CA 1
ATOM 514 C C . ALA A 1 72 ? 11.044 -1.947 -14.694 1.00 87.06 72 ALA A C 1
ATOM 516 O O . ALA A 1 72 ? 12.137 -1.835 -14.144 1.00 87.06 72 ALA A O 1
ATOM 517 N N . SER A 1 73 ? 9.889 -1.961 -14.032 1.00 87.75 73 SER A N 1
ATOM 518 C CA . SER A 1 73 ? 9.782 -1.787 -12.585 1.00 87.75 73 SER A CA 1
ATOM 519 C C . SER A 1 73 ? 9.077 -2.978 -11.954 1.00 87.75 73 SER A C 1
ATOM 521 O O . SER A 1 73 ? 8.117 -3.491 -12.530 1.00 87.75 73 SER A O 1
ATOM 523 N N . THR A 1 74 ? 9.528 -3.394 -10.776 1.00 90.44 74 THR A N 1
ATOM 524 C CA . THR A 1 74 ? 8.877 -4.434 -9.971 1.00 90.44 74 THR A CA 1
ATOM 525 C C . THR A 1 74 ? 8.151 -3.807 -8.784 1.00 90.44 74 THR A C 1
ATOM 527 O O . THR A 1 74 ? 8.566 -2.763 -8.276 1.00 90.44 74 THR A O 1
ATOM 530 N N . LEU A 1 75 ? 7.047 -4.420 -8.354 1.00 88.00 75 LEU A N 1
ATOM 531 C CA . LEU A 1 75 ? 6.238 -3.948 -7.230 1.00 88.00 75 LEU A CA 1
ATOM 532 C C . LEU A 1 75 ? 6.049 -5.080 -6.226 1.00 88.00 75 LEU A C 1
ATOM 534 O O . LEU A 1 75 ? 5.375 -6.060 -6.521 1.00 88.00 75 LEU A O 1
ATOM 538 N N . ASN A 1 76 ? 6.587 -4.899 -5.025 1.00 90.06 76 ASN A N 1
ATOM 539 C CA . ASN A 1 76 ? 6.325 -5.762 -3.886 1.00 90.06 76 ASN A CA 1
ATOM 540 C C . ASN A 1 76 ? 5.237 -5.144 -3.002 1.00 90.06 76 ASN A C 1
ATOM 542 O O . ASN A 1 76 ? 5.437 -4.071 -2.424 1.00 90.06 76 ASN A O 1
ATOM 546 N N . VAL A 1 77 ? 4.103 -5.833 -2.875 1.00 88.69 77 VAL A N 1
ATOM 547 C CA . VAL A 1 77 ? 3.001 -5.434 -1.991 1.00 88.69 77 VAL A CA 1
ATOM 548 C C . VAL A 1 77 ? 3.090 -6.218 -0.692 1.00 88.69 77 VAL A C 1
ATOM 550 O O . VAL A 1 77 ? 2.906 -7.430 -0.695 1.00 88.69 77 VAL A O 1
ATOM 553 N N . ASN A 1 78 ? 3.336 -5.537 0.427 1.00 86.50 78 ASN A N 1
ATOM 554 C CA . ASN A 1 78 ? 3.350 -6.117 1.776 1.00 86.50 78 ASN A CA 1
ATOM 555 C C . ASN A 1 78 ? 4.246 -7.361 1.945 1.00 86.50 78 ASN A C 1
ATOM 557 O O . ASN A 1 78 ? 3.985 -8.196 2.809 1.00 86.50 78 ASN A O 1
ATOM 561 N N . GLY A 1 79 ? 5.288 -7.521 1.125 1.00 83.88 79 GLY A N 1
ATOM 562 C CA . GLY A 1 79 ? 6.140 -8.711 1.160 1.00 83.88 79 GLY A CA 1
ATOM 563 C C . GLY A 1 79 ? 5.529 -9.952 0.498 1.00 83.88 79 GLY A C 1
ATOM 564 O O . GLY A 1 79 ? 6.114 -11.025 0.614 1.00 83.88 79 GLY A O 1
ATOM 565 N N . LEU A 1 80 ? 4.393 -9.831 -0.202 1.00 87.06 80 LEU A N 1
ATOM 566 C CA . LEU A 1 80 ? 3.707 -10.943 -0.880 1.00 87.06 80 LEU A CA 1
ATOM 567 C C . LEU A 1 80 ? 4.434 -11.435 -2.144 1.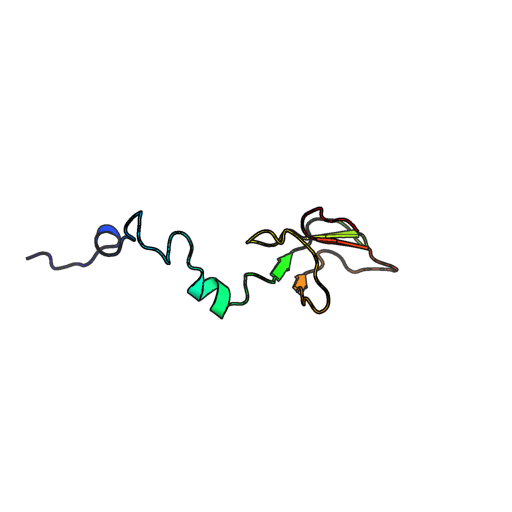00 87.06 80 LEU A C 1
ATOM 569 O O . LEU A 1 80 ? 4.036 -12.442 -2.724 1.00 87.06 80 LEU A O 1
ATOM 573 N N . GLY A 1 81 ? 5.504 -10.748 -2.547 1.00 72.38 81 GLY A N 1
ATOM 574 C CA . GLY A 1 81 ? 6.303 -11.062 -3.730 1.00 72.38 81 GLY A CA 1
ATOM 575 C C . GLY A 1 81 ? 6.271 -9.928 -4.749 1.00 72.38 81 GLY A C 1
ATOM 576 O O . GLY A 1 81 ? 5.378 -9.081 -4.710 1.00 72.38 81 GLY A O 1
ATOM 577 N N . ALA A 1 82 ? 7.285 -9.898 -5.613 1.00 58.16 82 ALA A N 1
ATOM 578 C CA . ALA A 1 82 ? 7.474 -8.931 -6.691 1.00 58.16 82 ALA A CA 1
ATOM 579 C C . ALA A 1 82 ? 7.641 -9.655 -8.027 1.00 58.16 82 ALA A C 1
ATOM 581 O O . ALA A 1 82 ? 8.179 -10.788 -7.995 1.00 58.16 82 ALA A O 1
#

Radius of gyration: 18.79 Å; chains: 1; bounding box: 37×36×54 Å